Protein AF-A0AB33ZCS2-F1 (afdb_monomer_lite)

Secondary structure (DSSP, 8-state):
--PPPSSEEEE-SS-EEEESSSSTTSPEEEEEPTT-EEEESEEEEETTEEEEEEE-TTS-EEEEEEEE----PPPPEEEEEEEEEETTEEEEEEEEEE-TTS---EEEEEEEESTTSSTT-EEEEPEEPTTS-EEEEEEGGGGTT--SPEEEEEEEEETTEEEEEEEEEE-

Sequence (171 aa):
RHNLPASGSYTFTSRTGIKAEPRVASPELAYYDAGMSVNYDKIVSGDGYQWLSYLSYNGNRRYVAVSKLAQQESKPSGTINIENLSNLGFDVHITNVSGGDKAIQGVSVPVWTSKDGQDDLVWHQASRQSDGSYKVRINVSDHKAEAGEYIVHLYYVQDGKMVGIGGTSTT

Radius of gyration: 26.17 Å; chains: 1; bounding box: 55×28×73 Å

Structure (mmCIF, N/CA/C/O backbone):
data_AF-A0AB33ZCS2-F1
#
_entry.id   AF-A0AB33ZCS2-F1
#
loop_
_atom_site.group_PDB
_atom_site.id
_atom_site.type_symbol
_atom_site.label_atom_id
_atom_site.label_alt_id
_atom_site.label_comp_id
_atom_site.label_asym_id
_atom_site.label_entity_id
_atom_site.label_seq_id
_atom_site.pdbx_PDB_ins_code
_atom_site.Cartn_x
_atom_site.Cartn_y
_atom_site.Cartn_z
_atom_site.occupancy
_atom_site.B_iso_or_equiv
_atom_site.auth_seq_id
_atom_site.auth_comp_id
_atom_site.auth_asym_id
_atom_site.auth_atom_id
_atom_site.pdbx_PDB_model_num
ATOM 1 N N . ARG A 1 1 ? -18.208 9.844 8.538 1.00 45.31 1 ARG A N 1
ATOM 2 C CA . ARG A 1 1 ? -17.626 9.642 9.887 1.00 45.31 1 ARG A CA 1
ATOM 3 C C . ARG A 1 1 ? -18.311 10.629 10.819 1.00 45.31 1 ARG A C 1
ATOM 5 O O . ARG A 1 1 ? -18.179 11.819 10.581 1.00 45.31 1 ARG A O 1
ATOM 12 N N . HIS A 1 2 ? -19.112 10.159 11.772 1.00 49.81 2 HIS A N 1
ATOM 13 C CA . HIS A 1 2 ? -19.696 11.022 12.800 1.00 49.81 2 HIS A CA 1
ATOM 14 C C . HIS A 1 2 ? -18.750 10.977 14.000 1.00 49.81 2 HIS A C 1
ATOM 16 O O . HIS A 1 2 ? -18.608 9.927 14.622 1.00 49.81 2 HIS A O 1
ATOM 22 N N . ASN A 1 3 ? -18.036 12.071 14.263 1.00 67.81 3 ASN A N 1
ATOM 23 C CA . ASN A 1 3 ? -17.212 12.175 15.463 1.00 67.81 3 ASN A CA 1
ATOM 24 C C . ASN A 1 3 ? -18.148 12.379 16.656 1.00 67.81 3 ASN A C 1
ATOM 26 O O . ASN A 1 3 ? -18.938 13.321 16.656 1.00 67.81 3 ASN A O 1
ATOM 30 N N . LEU A 1 4 ? -18.079 11.493 17.649 1.00 79.69 4 LEU A N 1
ATOM 31 C CA . LEU A 1 4 ? -18.830 11.666 18.890 1.00 79.69 4 LEU A CA 1
ATOM 32 C C . LEU A 1 4 ? -18.301 12.891 19.655 1.00 79.69 4 LEU A C 1
ATOM 34 O O . LEU A 1 4 ? -17.081 13.088 19.695 1.00 79.69 4 LEU A O 1
ATOM 38 N N . PRO A 1 5 ? -19.177 13.707 20.270 1.00 87.69 5 PRO A N 1
ATOM 39 C CA . PRO A 1 5 ? -18.738 14.790 21.141 1.00 87.69 5 PRO A CA 1
ATOM 40 C C . PRO A 1 5 ? -17.988 14.226 22.356 1.00 87.69 5 PRO A C 1
ATOM 42 O O . PRO A 1 5 ? -18.179 13.068 22.728 1.00 87.69 5 PRO A O 1
ATOM 45 N N . ALA A 1 6 ? -17.132 15.039 22.984 1.00 89.38 6 ALA A N 1
ATOM 46 C CA . ALA A 1 6 ? -16.283 14.602 24.101 1.00 89.38 6 ALA A CA 1
ATOM 47 C C . ALA A 1 6 ? -17.077 14.123 25.336 1.00 89.38 6 ALA A C 1
ATOM 49 O O . ALA A 1 6 ? -16.573 13.306 26.105 1.00 89.38 6 ALA A O 1
ATOM 50 N N . SER A 1 7 ? -18.316 14.591 25.488 1.00 94.50 7 SER A N 1
ATOM 51 C CA . SER A 1 7 ? -19.297 14.169 26.489 1.00 94.50 7 SER A CA 1
ATOM 52 C C . SER A 1 7 ? -20.713 14.279 25.912 1.00 94.50 7 SER A C 1
ATOM 54 O O . SER A 1 7 ? -20.929 14.965 24.908 1.00 94.50 7 SER A O 1
ATOM 56 N N . GLY A 1 8 ? -21.681 13.599 26.524 1.00 94.94 8 GLY A N 1
ATOM 57 C CA . GLY A 1 8 ? -23.078 13.648 26.094 1.00 94.94 8 GLY A CA 1
ATOM 58 C C . GLY A 1 8 ? -23.868 12.409 26.492 1.00 94.94 8 GLY A C 1
ATOM 59 O O . GLY A 1 8 ? -23.453 11.645 27.360 1.00 94.94 8 GLY A O 1
ATOM 60 N N . SER A 1 9 ? -25.012 12.212 25.839 1.00 95.50 9 SER A N 1
ATOM 61 C CA . SER A 1 9 ? -25.788 10.976 25.933 1.00 95.50 9 SER A CA 1
ATOM 62 C C . SER A 1 9 ? -25.606 10.163 24.656 1.00 95.50 9 SER A C 1
ATOM 64 O O . SER A 1 9 ? -25.632 10.724 23.560 1.00 95.50 9 SER A O 1
ATOM 66 N N . TYR A 1 10 ? -25.408 8.856 24.787 1.00 95.69 10 TYR A N 1
ATOM 67 C CA . TYR A 1 10 ? -25.286 7.938 23.657 1.00 95.69 10 TYR A CA 1
ATOM 68 C C . TYR A 1 10 ? -26.326 6.834 23.770 1.00 95.69 10 TYR A C 1
ATOM 70 O O . TYR A 1 10 ? -26.405 6.191 24.815 1.00 95.69 10 TYR A O 1
ATOM 78 N N . THR A 1 11 ? -27.077 6.597 22.694 1.00 96.38 11 THR A N 1
ATOM 79 C CA . THR A 1 11 ? -28.063 5.515 22.593 1.00 96.38 11 THR A CA 1
ATOM 80 C C . THR A 1 11 ? -27.490 4.365 21.777 1.00 96.38 11 THR A C 1
ATOM 82 O O . THR A 1 11 ? -27.099 4.546 20.623 1.00 96.38 11 THR A O 1
ATOM 85 N N . PHE A 1 12 ? -27.448 3.177 22.369 1.00 95.81 12 PHE A N 1
ATOM 86 C CA . PHE A 1 12 ? -26.906 1.978 21.742 1.00 95.81 12 PHE A CA 1
ATOM 87 C C . PHE A 1 12 ? -27.877 1.417 20.703 1.00 95.81 12 PHE A C 1
ATOM 89 O O . PHE A 1 12 ? -29.079 1.334 20.936 1.00 95.81 12 PHE A O 1
ATOM 96 N N . THR A 1 13 ? -27.360 0.993 19.553 1.00 94.31 13 THR A N 1
ATOM 97 C CA . THR A 1 13 ? -28.156 0.386 18.469 1.00 94.31 13 THR A CA 1
ATOM 98 C C . THR A 1 13 ? -28.083 -1.141 18.456 1.00 94.31 13 THR A C 1
ATOM 100 O O . THR A 1 13 ? -28.803 -1.791 17.706 1.00 94.31 13 THR A O 1
ATOM 103 N N . SER A 1 14 ? -27.216 -1.726 19.283 1.00 94.00 14 SER A N 1
ATOM 104 C CA . SER A 1 14 ? -27.024 -3.168 19.433 1.00 94.00 14 SER A CA 1
ATOM 105 C C . SER A 1 14 ? -26.489 -3.485 20.829 1.00 94.00 14 SER A C 1
ATOM 107 O O . SER A 1 14 ? -26.026 -2.588 21.543 1.00 94.00 14 SER A O 1
ATOM 109 N N . ARG A 1 15 ? -26.557 -4.761 21.227 1.00 96.44 15 ARG A N 1
ATOM 110 C CA . ARG A 1 15 ? -26.046 -5.195 22.526 1.00 96.44 15 ARG A CA 1
ATOM 111 C C . ARG A 1 15 ? -24.542 -4.943 22.624 1.00 96.44 15 ARG A C 1
ATOM 113 O O . ARG A 1 15 ? -23.782 -5.440 21.799 1.00 96.44 15 ARG A O 1
ATOM 120 N N . THR A 1 16 ? -24.123 -4.200 23.644 1.00 96.75 16 THR A N 1
ATOM 121 C CA . THR A 1 16 ? -22.735 -3.755 23.816 1.00 96.75 16 THR A CA 1
ATOM 122 C C . THR A 1 16 ? -22.269 -3.960 25.258 1.00 96.75 16 THR A C 1
ATOM 124 O O . THR A 1 16 ? -22.957 -3.570 26.202 1.00 96.75 16 THR A O 1
ATOM 127 N N . GLY A 1 17 ? -21.104 -4.586 25.440 1.00 97.19 17 GLY A N 1
ATOM 128 C CA . GLY A 1 17 ? -20.539 -4.903 26.753 1.00 97.19 17 GLY A CA 1
ATOM 129 C C . GLY A 1 17 ? -19.949 -3.695 27.488 1.00 97.19 17 GLY A C 1
ATOM 130 O O . GLY A 1 17 ? -19.264 -2.854 26.904 1.00 97.19 17 GLY A O 1
ATOM 131 N N . ILE A 1 18 ? -20.182 -3.644 28.799 1.00 97.81 18 ILE A N 1
ATOM 132 C CA . ILE A 1 18 ? -19.608 -2.677 29.737 1.00 97.81 18 ILE A CA 1
ATOM 133 C C . ILE A 1 18 ? -18.362 -3.299 30.369 1.00 97.81 18 ILE A C 1
ATOM 135 O O . ILE A 1 18 ? -18.446 -4.369 30.971 1.00 97.81 18 ILE A O 1
ATOM 139 N N . LYS A 1 19 ? -17.215 -2.624 30.278 1.00 98.06 19 LYS A N 1
ATOM 140 C CA . LYS A 1 19 ? -15.910 -3.137 30.725 1.00 98.06 19 LYS A CA 1
ATOM 141 C C . LYS A 1 19 ? -15.268 -2.258 31.802 1.00 98.06 19 LYS A C 1
ATOM 143 O O . LYS A 1 19 ? -15.607 -1.079 31.961 1.00 98.06 19 LYS A O 1
ATOM 148 N N . ALA A 1 20 ? -14.347 -2.856 32.561 1.00 97.12 20 ALA A N 1
ATOM 149 C CA . ALA A 1 20 ? -13.573 -2.174 33.604 1.00 97.12 20 ALA A CA 1
ATOM 150 C C . ALA A 1 20 ? -12.439 -1.313 33.029 1.00 97.12 20 ALA A C 1
ATOM 152 O O . ALA A 1 20 ? -12.105 -0.282 33.603 1.00 97.12 20 ALA A O 1
ATOM 153 N N . GLU A 1 21 ? -11.885 -1.720 31.887 1.00 96.75 21 GLU A N 1
ATOM 154 C CA . GLU A 1 21 ? -10.808 -1.032 31.174 1.00 96.75 21 GLU A CA 1
ATOM 155 C C . GLU A 1 21 ? -11.203 -0.838 29.699 1.00 96.75 21 GLU A C 1
ATOM 157 O O . GLU A 1 21 ? -11.956 -1.658 29.165 1.00 96.75 21 GLU A O 1
ATOM 162 N N . PRO A 1 22 ? -10.690 0.198 29.006 1.00 95.19 22 PRO A N 1
ATOM 163 C CA . PRO A 1 22 ? -10.919 0.419 27.576 1.00 95.19 22 PRO A CA 1
ATOM 164 C C . PRO A 1 22 ? -10.063 -0.533 26.725 1.00 95.19 22 PRO A C 1
ATOM 166 O O . PRO A 1 22 ? -9.216 -0.112 25.936 1.00 95.19 22 PRO A O 1
ATOM 169 N N . ARG A 1 23 ? -10.250 -1.835 26.945 1.00 95.06 23 ARG A N 1
ATOM 170 C CA . ARG A 1 23 ? -9.514 -2.925 26.307 1.00 95.06 23 ARG A CA 1
ATOM 171 C C . ARG A 1 23 ? -10.473 -4.015 25.870 1.00 95.06 23 ARG A C 1
ATOM 173 O O . ARG A 1 23 ? -11.372 -4.393 26.622 1.00 95.06 23 ARG A O 1
ATOM 180 N N . VAL A 1 24 ? -10.255 -4.568 24.682 1.00 90.06 24 VAL A N 1
ATOM 181 C CA . VAL A 1 24 ? -11.095 -5.638 24.119 1.00 90.06 24 VAL A CA 1
ATOM 182 C C . VAL A 1 24 ? -11.076 -6.862 25.036 1.00 90.06 24 VAL A C 1
ATOM 184 O O . VAL A 1 24 ? -12.134 -7.426 25.323 1.00 90.06 24 VAL A O 1
ATOM 187 N N . ALA A 1 25 ? -9.897 -7.197 25.568 1.00 93.44 25 ALA A N 1
ATOM 188 C CA . ALA A 1 25 ? -9.684 -8.330 26.467 1.00 93.44 25 ALA A CA 1
ATOM 189 C C . ALA A 1 25 ? -10.244 -8.133 27.892 1.00 93.44 25 ALA A C 1
ATOM 191 O O . ALA A 1 25 ? -10.286 -9.093 28.658 1.00 93.44 25 ALA A O 1
ATOM 192 N N . SER A 1 26 ? -10.671 -6.921 28.274 1.00 95.94 26 SER A N 1
ATOM 193 C CA . SER A 1 26 ? -11.251 -6.689 29.604 1.00 95.94 26 SER A CA 1
ATOM 194 C C . SER A 1 26 ? -12.593 -7.437 29.737 1.00 95.94 26 SER A C 1
ATOM 196 O O . SER A 1 26 ? -13.413 -7.367 28.811 1.00 95.94 26 SER A O 1
ATOM 198 N N . PRO A 1 27 ? -12.851 -8.156 30.848 1.00 96.12 27 PRO A N 1
ATOM 199 C CA . PRO A 1 27 ? -14.112 -8.864 31.049 1.00 96.12 27 PRO A CA 1
ATOM 200 C C . PRO A 1 27 ? -15.328 -7.939 30.978 1.00 96.12 27 PRO A C 1
ATOM 202 O O . PRO A 1 27 ? -15.282 -6.776 31.388 1.00 96.12 27 PRO A O 1
ATOM 205 N N . GLU A 1 28 ? -16.435 -8.476 30.475 1.00 96.69 28 GLU A N 1
ATOM 206 C CA . GLU A 1 28 ? -17.711 -7.769 30.430 1.00 96.69 28 GLU A CA 1
ATOM 207 C C . GLU A 1 28 ? -18.400 -7.883 31.789 1.00 96.69 28 GLU A C 1
ATOM 209 O O . GLU A 1 28 ? -18.704 -8.972 32.269 1.00 96.69 28 GLU A O 1
ATOM 214 N N . LEU A 1 29 ? -18.614 -6.737 32.431 1.00 96.50 29 LEU A N 1
ATOM 215 C CA . LEU A 1 29 ? -19.245 -6.632 33.745 1.00 96.50 29 LEU A CA 1
ATOM 216 C C . LEU A 1 29 ? -20.774 -6.613 33.645 1.00 96.50 29 LEU A C 1
ATOM 218 O O . LEU A 1 29 ? -21.462 -7.008 34.581 1.00 96.50 29 LEU A O 1
ATOM 222 N N . ALA A 1 30 ? -21.291 -6.080 32.538 1.00 96.19 30 ALA A N 1
ATOM 223 C CA . ALA A 1 30 ? -22.707 -5.911 32.231 1.00 96.19 30 ALA A CA 1
ATOM 224 C C . ALA A 1 30 ? -22.860 -5.551 30.742 1.00 96.19 30 ALA A C 1
ATOM 226 O O . ALA A 1 30 ? -21.870 -5.511 30.009 1.00 96.19 30 ALA A O 1
ATOM 227 N N . TYR A 1 31 ? -24.083 -5.263 30.294 1.00 97.06 31 TYR A N 1
ATOM 228 C CA . TYR A 1 31 ? -24.377 -4.917 28.903 1.00 97.06 31 TYR A CA 1
ATOM 229 C C . TYR A 1 31 ? -25.412 -3.798 28.826 1.00 97.06 31 TYR A C 1
ATOM 231 O O . TYR A 1 31 ? -26.291 -3.707 29.682 1.00 97.06 31 TYR A O 1
ATOM 239 N N . TYR A 1 32 ? -25.324 -2.998 27.768 1.00 97.62 32 TYR A N 1
ATOM 240 C CA . TYR A 1 32 ? -26.446 -2.222 27.252 1.00 97.62 32 TYR A CA 1
ATOM 241 C C . TYR A 1 32 ? -27.079 -2.985 26.095 1.00 97.62 32 TYR A C 1
ATOM 243 O O . TYR A 1 32 ? -26.353 -3.452 25.220 1.00 97.62 32 TYR A O 1
ATOM 251 N N . ASP A 1 33 ? -28.405 -3.096 26.069 1.00 97.31 33 ASP A N 1
ATOM 252 C CA . ASP A 1 33 ? -29.145 -3.591 24.905 1.00 97.31 33 ASP A CA 1
ATOM 253 C C . ASP A 1 33 ? -29.504 -2.439 23.950 1.00 97.31 33 ASP A C 1
ATOM 255 O O . ASP A 1 33 ? -29.382 -1.255 24.284 1.00 97.31 33 ASP A O 1
ATOM 259 N N . ALA A 1 34 ? -29.947 -2.780 22.737 1.00 96.38 34 ALA A N 1
ATOM 260 C CA . ALA A 1 34 ? -30.384 -1.792 21.755 1.00 96.38 34 ALA A CA 1
ATOM 261 C C . ALA A 1 34 ? -31.522 -0.914 22.315 1.00 96.38 34 ALA A C 1
ATOM 263 O O . ALA A 1 34 ? -32.477 -1.414 22.904 1.00 96.38 34 ALA A O 1
ATOM 264 N N . GLY A 1 35 ? -31.417 0.399 22.120 1.00 96.62 35 GLY A N 1
ATOM 265 C CA . GLY A 1 35 ? -32.349 1.405 22.630 1.00 96.62 35 GLY A CA 1
ATOM 266 C C . GLY A 1 35 ? -32.000 1.958 24.014 1.00 96.62 35 GLY A C 1
ATOM 267 O O . GLY A 1 35 ? -32.548 2.990 24.393 1.00 96.62 35 GLY A O 1
ATOM 268 N N . MET A 1 36 ? -31.079 1.337 24.760 1.00 97.44 36 MET A N 1
ATOM 269 C CA . MET A 1 36 ? -30.599 1.897 26.029 1.00 97.44 36 MET A CA 1
ATOM 270 C C . MET A 1 36 ? -29.641 3.068 25.796 1.00 97.44 36 MET A C 1
ATOM 272 O O . MET A 1 36 ? -28.976 3.130 24.761 1.00 97.44 36 MET A O 1
ATOM 276 N N . SER A 1 37 ? -29.519 3.957 26.786 1.00 96.62 37 SER A N 1
ATOM 277 C CA . SER A 1 37 ? -28.613 5.108 26.715 1.00 96.62 37 SER A CA 1
ATOM 278 C C . SER A 1 37 ? -27.713 5.240 27.938 1.00 96.62 37 SER A C 1
ATOM 280 O O . SER A 1 37 ? -28.070 4.836 29.046 1.00 96.62 37 SER A O 1
ATOM 282 N N . VAL A 1 38 ? -26.547 5.857 27.739 1.00 97.00 38 VAL A N 1
ATOM 283 C CA . VAL A 1 38 ? -25.620 6.235 28.811 1.00 97.00 38 VAL A CA 1
ATOM 284 C C . VAL A 1 38 ? -25.189 7.687 28.667 1.00 97.00 38 VAL A C 1
ATOM 286 O O . VAL A 1 38 ? -24.913 8.153 27.562 1.00 97.00 38 VAL A O 1
ATOM 289 N N . ASN A 1 39 ? -25.093 8.388 29.796 1.00 97.06 39 ASN A N 1
ATOM 290 C CA . ASN A 1 39 ? -24.443 9.691 29.856 1.00 97.06 39 ASN A CA 1
ATOM 291 C C . ASN A 1 39 ? -22.954 9.485 30.126 1.00 97.06 39 ASN A C 1
ATOM 293 O O . ASN A 1 39 ? -22.582 8.880 31.132 1.00 97.06 39 ASN A O 1
ATOM 297 N N . TYR A 1 40 ? -22.114 9.974 29.225 1.00 97.25 40 TYR A N 1
ATOM 298 C CA . TYR A 1 40 ? -20.669 9.814 29.275 1.00 97.25 40 TYR A CA 1
ATOM 299 C C . TYR A 1 40 ? -19.971 11.167 29.382 1.00 97.25 40 TYR A C 1
ATOM 301 O O . TYR A 1 40 ? -20.472 12.187 28.903 1.00 97.25 40 TYR A O 1
ATOM 309 N N . ASP A 1 41 ? -18.805 11.168 30.025 1.00 96.62 41 ASP A N 1
ATOM 310 C CA . ASP A 1 41 ? -18.013 12.373 30.283 1.00 96.62 41 ASP A CA 1
ATOM 311 C C . ASP A 1 41 ? -16.674 12.386 29.535 1.00 96.62 41 ASP A C 1
ATOM 313 O O . ASP A 1 41 ? -16.008 13.423 29.508 1.00 96.62 41 ASP A O 1
ATOM 317 N N . LYS A 1 42 ? -16.274 11.258 28.926 1.00 95.38 42 LYS A N 1
ATOM 318 C CA . LYS A 1 42 ? -15.038 11.142 28.141 1.00 95.38 42 LYS A CA 1
ATOM 319 C C . LYS A 1 42 ? -15.184 10.186 26.963 1.00 95.38 42 LYS A C 1
ATOM 321 O O . LYS A 1 42 ? -15.898 9.185 27.037 1.00 95.38 42 LYS A O 1
ATOM 326 N N . ILE A 1 43 ? -14.382 10.443 25.934 1.00 94.25 43 ILE A N 1
ATOM 327 C CA . ILE A 1 43 ? -14.044 9.492 24.874 1.00 94.25 43 ILE A CA 1
ATOM 328 C C . ILE A 1 43 ? -12.572 9.113 25.030 1.00 94.25 43 ILE A C 1
ATOM 330 O O . ILE A 1 43 ? -11.713 9.992 25.089 1.00 94.25 43 ILE A O 1
ATOM 334 N N . VAL A 1 44 ? -12.267 7.817 25.083 1.00 93.69 44 VAL A N 1
ATOM 335 C CA . VAL A 1 44 ? -10.884 7.312 25.096 1.00 93.69 44 VAL A CA 1
ATOM 336 C C . VAL A 1 44 ? -10.651 6.347 23.939 1.00 93.69 44 VAL A C 1
ATOM 338 O O . VAL A 1 44 ? -11.591 5.741 23.434 1.00 93.69 44 VAL A O 1
ATOM 341 N N . SER A 1 45 ? -9.400 6.210 23.506 1.00 90.81 45 SER A N 1
ATOM 342 C CA . SER A 1 45 ? -9.002 5.257 22.464 1.00 90.81 45 SER A CA 1
ATOM 343 C C . SER A 1 45 ? -8.216 4.105 23.087 1.00 90.81 45 SER A C 1
ATOM 345 O O . SER A 1 45 ? -7.358 4.348 23.931 1.00 90.81 45 SER A O 1
ATOM 347 N N . GLY A 1 46 ? -8.500 2.868 22.684 1.00 87.44 46 GLY A N 1
ATOM 348 C CA . GLY A 1 46 ? -7.820 1.671 23.192 1.00 87.44 46 GLY A CA 1
ATOM 349 C C . GLY A 1 46 ? -8.144 0.445 22.346 1.00 87.44 46 GLY A C 1
ATOM 350 O O . GLY A 1 46 ? -9.271 0.321 21.870 1.00 87.44 46 GLY A O 1
ATOM 351 N N . ASP A 1 47 ? -7.158 -0.422 22.102 1.00 87.50 47 ASP A N 1
ATOM 352 C CA . ASP A 1 47 ? -7.287 -1.659 21.308 1.00 87.50 47 ASP A CA 1
ATOM 353 C C . ASP A 1 47 ? -7.981 -1.482 19.940 1.00 87.50 47 ASP A C 1
ATOM 355 O O . ASP A 1 47 ? -8.707 -2.355 19.468 1.00 87.50 47 ASP A O 1
ATOM 359 N N . GLY A 1 48 ? -7.786 -0.327 19.294 1.00 85.56 48 GLY A N 1
ATOM 360 C CA . GLY A 1 48 ? -8.408 -0.021 18.002 1.00 85.56 48 GLY A CA 1
ATOM 361 C C . GLY A 1 48 ? -9.889 0.367 18.080 1.00 85.56 48 GLY A C 1
ATOM 362 O O . GLY A 1 48 ? -10.573 0.327 17.062 1.00 85.56 48 GLY A O 1
ATOM 363 N N . TYR A 1 49 ? -10.396 0.770 19.247 1.00 90.69 49 TYR A N 1
ATOM 364 C CA . TYR A 1 49 ? -11.760 1.274 19.433 1.00 90.69 49 TYR A CA 1
ATOM 365 C C . TYR A 1 49 ? -11.774 2.642 20.119 1.00 90.69 49 TYR A C 1
ATOM 367 O O . TYR A 1 49 ? -10.890 2.965 20.915 1.00 90.69 49 TYR A O 1
ATOM 375 N N . GLN A 1 50 ? -12.809 3.431 19.831 1.00 92.81 50 GLN A N 1
ATOM 376 C CA . GLN A 1 50 ? -13.259 4.516 20.694 1.00 92.81 50 GLN A CA 1
ATOM 377 C C . GLN A 1 50 ? -14.202 3.950 21.748 1.00 92.81 50 GLN A C 1
ATOM 379 O O . GLN A 1 50 ? -15.146 3.218 21.436 1.00 92.81 50 GLN A O 1
ATOM 384 N N . TRP A 1 51 ? -13.959 4.351 22.985 1.00 95.88 51 TRP A N 1
ATOM 385 C CA . TRP A 1 51 ? -14.709 3.947 24.156 1.00 95.88 51 TRP A CA 1
ATOM 386 C C . TRP A 1 51 ? -15.364 5.171 24.779 1.00 95.88 51 TRP A C 1
ATOM 388 O O . TRP A 1 51 ? -14.681 6.157 25.068 1.00 95.88 51 TRP A O 1
ATOM 398 N N . LEU A 1 52 ? -16.667 5.091 25.038 1.00 97.12 52 LEU A N 1
ATOM 399 C CA . LEU A 1 52 ? -17.303 5.993 25.990 1.00 97.12 52 LEU A CA 1
ATOM 400 C C . LEU A 1 52 ? -16.786 5.663 27.381 1.00 97.12 52 LEU A C 1
ATOM 402 O O . LEU A 1 52 ? -16.649 4.485 27.717 1.00 97.12 52 LEU A O 1
ATOM 406 N N . SER A 1 53 ? -16.560 6.680 28.203 1.00 97.69 53 SER A N 1
ATOM 407 C CA . SER A 1 53 ? -16.278 6.498 29.618 1.00 97.69 53 SER A CA 1
ATOM 408 C C . SER A 1 53 ? -17.214 7.329 30.481 1.00 97.69 53 SER A C 1
ATOM 410 O O . SER A 1 53 ? -17.540 8.469 30.152 1.00 97.69 53 SER A O 1
ATOM 412 N N . TYR A 1 54 ? -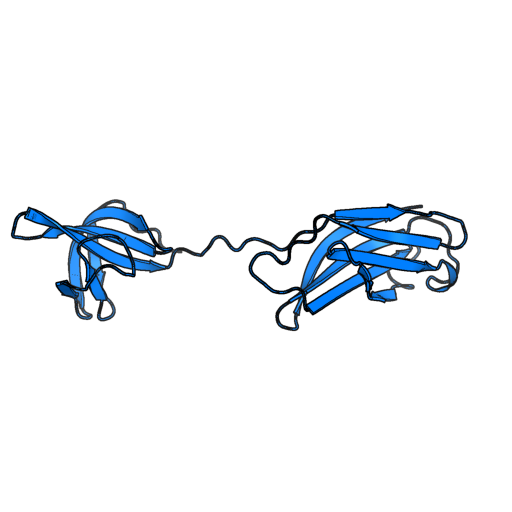17.677 6.722 31.570 1.00 97.56 54 TYR A N 1
ATOM 413 C CA . TYR A 1 54 ? -18.646 7.309 32.489 1.00 97.56 54 TYR A CA 1
ATOM 414 C C . TYR A 1 54 ? -18.434 6.779 33.906 1.00 97.56 54 TYR A C 1
ATOM 416 O O . TYR A 1 54 ? -17.809 5.732 34.113 1.00 97.56 54 TYR A O 1
ATOM 424 N N . LEU A 1 55 ? -18.950 7.510 34.890 1.00 97.31 55 LEU A N 1
ATOM 425 C CA . LEU A 1 55 ? -19.079 7.019 36.258 1.00 97.31 55 LEU A CA 1
ATOM 426 C C . LEU A 1 55 ? -20.378 6.224 36.372 1.00 97.31 55 LEU A C 1
ATOM 428 O O . LEU A 1 55 ? -21.459 6.737 36.096 1.00 97.31 55 LEU A O 1
ATOM 432 N N . SER A 1 56 ? -20.270 4.961 36.769 1.00 92.19 56 SER A N 1
ATOM 433 C CA . SER A 1 56 ? -21.438 4.156 37.129 1.00 92.19 56 SER A CA 1
ATOM 434 C C . SER A 1 56 ? -22.044 4.620 38.457 1.00 92.19 56 SER A C 1
ATOM 436 O O . SER A 1 56 ? -21.437 5.399 39.190 1.00 92.19 56 SER A O 1
ATOM 438 N N . TYR A 1 57 ? -23.237 4.118 38.789 1.00 89.94 57 TYR A N 1
ATOM 439 C CA . TYR A 1 57 ? -23.972 4.495 40.005 1.00 89.94 57 TYR A CA 1
ATOM 440 C C . TYR A 1 57 ? -23.148 4.351 41.297 1.00 89.94 57 TYR A C 1
ATOM 442 O O . TYR A 1 57 ? -23.276 5.158 42.210 1.00 89.94 57 TYR A O 1
ATOM 450 N N . ASN A 1 58 ? -22.255 3.360 41.360 1.00 92.25 58 ASN A N 1
ATOM 451 C CA . ASN A 1 58 ? -21.383 3.124 42.514 1.00 92.25 58 ASN A CA 1
ATOM 452 C C . ASN A 1 58 ? -20.046 3.889 42.450 1.00 92.25 58 ASN A C 1
ATOM 454 O O . ASN A 1 58 ? -19.100 3.526 43.143 1.00 92.25 58 ASN A O 1
ATOM 458 N N . GLY A 1 59 ? -19.937 4.906 41.592 1.00 93.69 59 GLY A N 1
ATOM 459 C CA . GLY A 1 59 ? -18.748 5.750 41.464 1.00 93.69 59 GLY A CA 1
ATOM 460 C C . GLY A 1 59 ? -17.586 5.117 40.694 1.00 93.69 59 GLY A C 1
ATOM 461 O O . GLY A 1 59 ? -16.565 5.770 40.492 1.00 93.69 59 GLY A O 1
ATOM 462 N N . ASN A 1 60 ? -17.714 3.877 40.213 1.00 96.56 60 ASN A N 1
ATOM 463 C CA . ASN A 1 60 ? -16.652 3.250 39.433 1.00 96.56 60 ASN A CA 1
ATOM 464 C C . ASN A 1 60 ? -16.676 3.712 37.975 1.00 96.56 60 ASN A C 1
ATOM 466 O O . ASN A 1 60 ? -17.740 3.756 37.347 1.00 96.56 60 ASN A O 1
ATOM 470 N N . ARG A 1 61 ? -15.493 3.971 37.410 1.00 97.69 61 ARG A N 1
ATOM 471 C CA . ARG A 1 61 ? -15.323 4.255 35.981 1.00 97.69 61 ARG A CA 1
ATOM 472 C C . ARG A 1 61 ? -15.638 3.003 35.155 1.00 97.69 61 ARG A C 1
ATOM 474 O O . ARG A 1 61 ? -15.219 1.894 35.504 1.00 97.69 61 ARG A O 1
ATOM 481 N N . ARG A 1 62 ? -16.395 3.181 34.076 1.00 98.19 62 ARG A N 1
ATOM 482 C CA . ARG A 1 62 ? -16.771 2.126 33.128 1.00 98.19 62 ARG A CA 1
ATOM 483 C C . ARG A 1 62 ? -16.501 2.565 31.702 1.00 98.19 62 ARG A C 1
ATOM 485 O O . ARG A 1 62 ? -16.436 3.765 31.429 1.00 98.19 62 ARG A O 1
ATOM 492 N N . TYR A 1 63 ? -16.328 1.582 30.825 1.00 98.06 63 TYR A N 1
ATOM 493 C CA . TYR A 1 63 ? -15.965 1.788 29.429 1.00 98.06 63 TYR A CA 1
ATOM 494 C C . TYR A 1 63 ? -16.856 0.957 28.512 1.00 98.06 63 TYR A C 1
ATOM 496 O O . TYR A 1 63 ? -17.120 -0.208 28.806 1.00 98.06 63 TYR A O 1
ATOM 504 N N . VAL A 1 64 ? -17.305 1.544 27.403 1.00 97.31 64 VAL A N 1
ATOM 505 C CA . VAL A 1 64 ? -18.115 0.850 26.390 1.00 97.31 64 VAL A CA 1
ATOM 506 C C . VAL A 1 64 ? -17.592 1.202 25.004 1.00 97.31 64 VAL A C 1
ATOM 508 O O . VAL A 1 64 ? -17.512 2.382 24.664 1.00 97.31 64 VAL A O 1
ATOM 511 N N . ALA A 1 65 ? -17.215 0.197 24.214 1.00 95.56 65 ALA A N 1
ATOM 512 C CA . ALA A 1 65 ? -16.736 0.399 22.849 1.00 95.56 65 ALA A CA 1
ATOM 513 C C . ALA A 1 65 ? -17.905 0.797 21.938 1.00 95.56 65 ALA A C 1
ATOM 515 O O . ALA A 1 65 ? -18.908 0.094 21.884 1.00 95.56 65 ALA A O 1
ATOM 516 N N . VAL A 1 66 ? -17.778 1.912 21.218 1.00 92.62 66 VAL A N 1
ATOM 517 C CA . VAL A 1 66 ? -18.870 2.469 20.387 1.00 92.62 66 VAL A CA 1
ATOM 518 C C . VAL A 1 66 ? -18.494 2.683 18.929 1.00 92.62 66 VAL A C 1
ATOM 520 O O . VAL A 1 66 ? -19.360 2.892 18.084 1.00 92.62 66 VAL A O 1
ATOM 523 N N . SER A 1 67 ? -17.204 2.629 18.611 1.00 87.88 67 SER A N 1
ATOM 524 C CA . SER A 1 67 ? -16.721 2.729 17.240 1.00 87.88 67 SER A CA 1
ATOM 525 C C . SER A 1 67 ? -15.380 2.029 17.131 1.00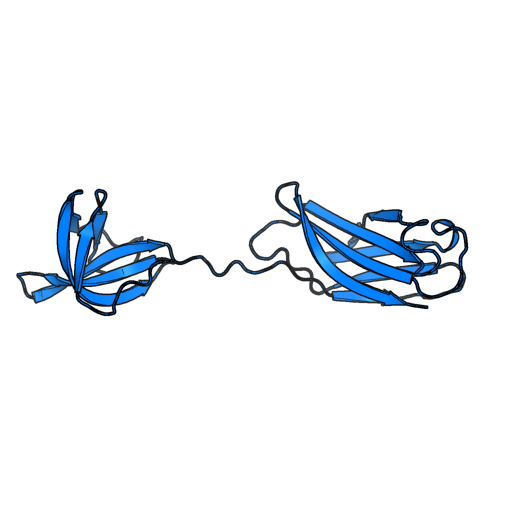 87.88 67 SER A C 1
ATOM 527 O O . SER A 1 67 ? -14.487 2.289 17.937 1.00 87.88 67 SER A O 1
ATOM 529 N N . LYS A 1 68 ? -15.212 1.153 16.138 1.00 83.75 68 LYS A N 1
ATOM 530 C CA . LYS A 1 68 ? -13.880 0.669 15.777 1.00 83.75 68 LYS A CA 1
ATOM 531 C C . LYS A 1 68 ? -13.149 1.836 15.126 1.00 83.75 68 LYS A C 1
ATOM 533 O O . LYS A 1 68 ? -13.606 2.374 14.116 1.00 83.75 68 LYS A O 1
ATOM 538 N N . LEU A 1 69 ? -12.038 2.255 15.721 1.00 79.31 69 LEU A N 1
ATOM 539 C CA . LEU A 1 69 ? -11.139 3.183 15.057 1.00 79.31 69 LEU A CA 1
ATOM 540 C C . LEU A 1 69 ? -10.705 2.517 13.760 1.00 79.31 69 LEU A C 1
ATOM 542 O O . LEU A 1 69 ? -10.363 1.334 13.747 1.00 79.31 69 LEU A O 1
ATOM 546 N N . ALA A 1 70 ? -10.736 3.272 12.664 1.00 68.75 70 ALA A N 1
ATOM 547 C CA . ALA A 1 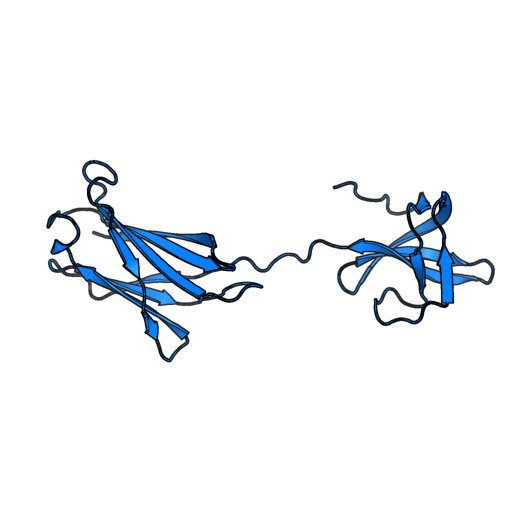70 ? -10.032 2.831 11.478 1.00 68.75 70 ALA A CA 1
ATOM 548 C C . ALA A 1 70 ? -8.582 2.613 11.916 1.00 68.75 70 ALA A C 1
ATOM 550 O O . ALA A 1 70 ? -7.920 3.567 12.331 1.00 68.75 70 ALA A O 1
ATOM 551 N N . GLN A 1 71 ? -8.133 1.357 11.894 1.00 58.72 71 GLN A N 1
ATOM 552 C CA . GLN A 1 71 ? -6.715 1.048 11.946 1.00 58.72 71 GLN A CA 1
ATOM 553 C C . GLN A 1 71 ? -6.118 1.924 10.848 1.00 58.72 71 GLN A C 1
ATOM 555 O O . GLN A 1 71 ? -6.633 1.925 9.727 1.00 58.72 71 GLN A O 1
ATOM 560 N N . GLN A 1 72 ? -5.190 2.812 11.197 1.00 56.50 72 GLN A N 1
ATOM 561 C CA . GLN A 1 72 ? -4.544 3.630 10.186 1.00 56.50 72 GLN A CA 1
ATOM 562 C C . GLN A 1 72 ? -3.730 2.647 9.357 1.00 56.50 72 GLN A C 1
ATOM 564 O O . GLN A 1 72 ? -2.629 2.296 9.770 1.00 56.50 72 GLN A O 1
ATOM 569 N N . GLU A 1 73 ? -4.347 2.123 8.290 1.00 62.88 73 GLU A N 1
ATOM 570 C CA . GLU A 1 73 ? -3.763 1.058 7.489 1.00 62.88 73 GLU A CA 1
ATOM 571 C C . GLU A 1 73 ? -2.367 1.513 7.100 1.00 62.88 73 GLU A C 1
ATOM 573 O O . GLU A 1 73 ? -2.194 2.625 6.570 1.00 62.88 73 GLU A O 1
ATOM 578 N N . SER A 1 74 ? -1.365 0.698 7.420 1.00 80.38 74 SER A N 1
ATOM 579 C CA . SER A 1 74 ? -0.036 0.993 6.923 1.00 80.38 74 SER A CA 1
ATOM 580 C C . SER A 1 74 ? -0.114 0.853 5.404 1.00 80.38 74 SER A C 1
ATOM 582 O O . SER A 1 74 ? -0.508 -0.182 4.865 1.00 80.38 74 SER A O 1
ATOM 584 N N . LYS A 1 75 ? 0.109 1.964 4.695 1.00 88.56 75 LYS A N 1
ATOM 585 C CA . LYS A 1 75 ? 0.021 1.980 3.234 1.00 88.56 75 LYS A CA 1
ATOM 586 C C . LYS A 1 75 ? 1.218 1.215 2.672 1.00 88.56 75 LYS A C 1
ATOM 588 O O . LYS A 1 75 ? 2.316 1.365 3.213 1.00 88.56 75 LYS A O 1
ATOM 593 N N . PRO A 1 76 ? 1.039 0.440 1.593 1.00 95.31 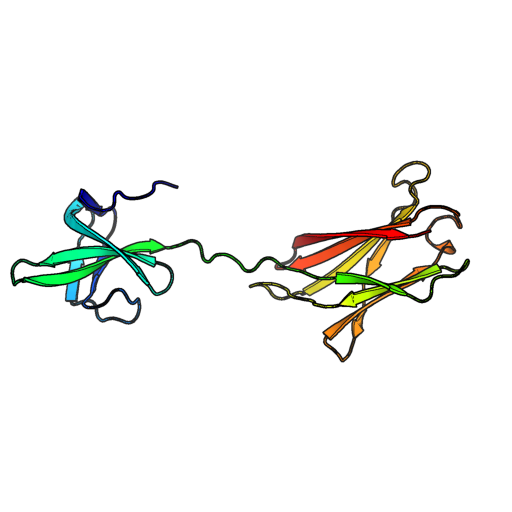76 PRO A N 1
ATOM 594 C CA . PRO A 1 76 ? 2.167 -0.199 0.943 1.00 95.31 76 PRO A CA 1
ATOM 595 C C . PRO A 1 76 ? 3.133 0.859 0.397 1.00 95.31 76 PRO A C 1
ATOM 597 O O . PRO A 1 76 ? 2.717 1.933 -0.045 1.00 95.31 76 PRO A O 1
ATOM 600 N N . SER A 1 77 ? 4.428 0.557 0.440 1.00 96.81 77 SER A N 1
ATOM 601 C CA . SER A 1 77 ? 5.491 1.452 -0.012 1.00 96.81 77 SER A CA 1
ATOM 602 C C . SER A 1 77 ? 6.648 0.688 -0.654 1.00 96.81 77 SER A C 1
ATOM 604 O O . SER A 1 77 ? 6.847 -0.510 -0.432 1.00 96.81 77 SER A O 1
ATOM 606 N N . GLY A 1 78 ? 7.436 1.400 -1.449 1.00 97.81 78 GLY A N 1
ATOM 607 C CA . GLY A 1 78 ? 8.642 0.900 -2.095 1.00 97.81 78 GLY A CA 1
ATOM 608 C C . GLY A 1 78 ? 9.399 2.052 -2.738 1.00 97.81 78 GLY A C 1
ATOM 609 O O . GLY A 1 78 ? 8.803 3.068 -3.097 1.00 97.81 78 GLY A O 1
ATOM 610 N N . THR A 1 79 ? 10.709 1.902 -2.864 1.00 98.56 79 THR A N 1
ATOM 611 C CA . THR A 1 79 ? 11.589 2.871 -3.519 1.00 98.56 79 THR A CA 1
ATOM 612 C C . THR A 1 79 ? 12.062 2.285 -4.838 1.00 98.56 79 THR A C 1
ATOM 614 O O . THR A 1 79 ? 12.640 1.202 -4.847 1.00 98.56 79 THR A O 1
ATOM 617 N N . ILE A 1 80 ? 11.820 2.994 -5.940 1.00 98.75 80 ILE A N 1
ATOM 618 C CA . ILE A 1 80 ? 12.289 2.60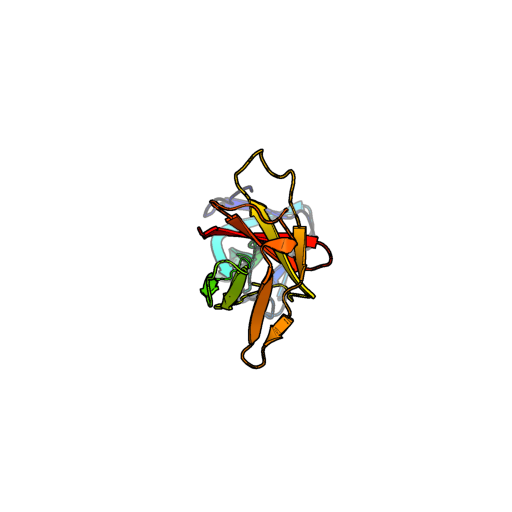4 -7.273 1.00 98.75 80 ILE A CA 1
ATOM 619 C C . ILE A 1 80 ? 13.692 3.180 -7.472 1.00 98.75 80 ILE A C 1
ATOM 621 O O . ILE A 1 80 ? 13.865 4.394 -7.392 1.00 98.75 80 ILE A O 1
ATOM 625 N N . ASN A 1 81 ? 14.674 2.325 -7.755 1.00 98.69 81 ASN A N 1
ATOM 626 C CA . ASN A 1 81 ? 16.028 2.733 -8.129 1.00 98.69 81 ASN A CA 1
ATOM 627 C C . ASN A 1 81 ? 16.319 2.245 -9.549 1.00 98.69 81 ASN A C 1
ATOM 629 O O . ASN A 1 81 ? 16.033 1.091 -9.876 1.00 98.69 81 ASN A O 1
ATOM 633 N N . ILE A 1 82 ? 16.883 3.123 -10.377 1.00 98.56 82 ILE A N 1
ATOM 634 C CA . ILE A 1 82 ? 17.343 2.778 -11.724 1.00 98.56 82 ILE A CA 1
ATOM 635 C C . ILE A 1 82 ? 18.838 2.480 -11.655 1.00 98.56 82 ILE A C 1
ATOM 637 O O . ILE A 1 82 ? 19.622 3.298 -11.175 1.00 98.56 82 ILE A O 1
ATOM 641 N N . GLU A 1 83 ? 19.229 1.301 -12.126 1.00 98.50 83 GLU A N 1
ATOM 642 C CA . GLU A 1 83 ? 20.605 0.806 -12.098 1.00 98.50 83 GLU A CA 1
ATOM 643 C C . GLU A 1 83 ? 21.019 0.308 -13.488 1.00 98.50 83 GLU A C 1
ATOM 645 O O . GLU A 1 83 ? 20.172 0.022 -14.333 1.00 98.50 83 GLU A O 1
ATOM 650 N N . ASN A 1 84 ? 22.327 0.159 -13.729 1.00 97.81 84 ASN A N 1
ATOM 651 C CA . ASN A 1 84 ? 22.865 -0.469 -14.947 1.00 97.81 84 ASN A CA 1
ATOM 652 C C . ASN A 1 84 ? 22.275 0.096 -16.258 1.00 97.81 84 ASN A C 1
ATOM 654 O O . ASN A 1 84 ? 21.965 -0.653 -17.193 1.00 97.81 84 ASN A O 1
ATOM 658 N N . LEU A 1 85 ? 22.096 1.419 -16.299 1.00 96.88 85 LEU A N 1
ATOM 659 C CA . LEU A 1 85 ? 21.570 2.150 -17.445 1.00 96.88 85 LEU A CA 1
ATOM 660 C C . LEU A 1 85 ? 22.557 2.103 -18.617 1.00 96.88 85 LEU A C 1
ATOM 662 O O . LEU A 1 85 ? 23.752 2.359 -18.466 1.00 96.88 85 LEU A O 1
ATOM 666 N N . SER A 1 86 ? 22.040 1.761 -19.792 1.00 95.62 86 SER A N 1
ATOM 667 C CA . SER A 1 86 ? 22.788 1.637 -21.041 1.00 95.62 86 SER A CA 1
ATOM 668 C C . SER A 1 86 ? 21.846 1.810 -22.231 1.00 95.62 86 SER A C 1
ATOM 670 O O . SER A 1 86 ? 20.628 1.730 -22.084 1.00 95.62 86 SER A O 1
ATOM 672 N N . ASN A 1 87 ? 22.401 1.920 -23.435 1.00 93.56 87 ASN A N 1
ATOM 673 C CA . ASN A 1 87 ? 21.621 1.906 -24.677 1.00 93.56 87 ASN A CA 1
ATOM 674 C C . ASN A 1 87 ? 20.884 0.576 -24.947 1.00 93.56 87 ASN A C 1
ATOM 676 O O . ASN A 1 87 ? 20.049 0.519 -25.843 1.00 93.56 87 ASN A O 1
ATOM 680 N N . LEU A 1 88 ? 21.190 -0.492 -24.204 1.00 95.75 88 LEU A N 1
ATOM 681 C CA . LEU A 1 88 ? 20.479 -1.772 -24.279 1.00 95.75 88 LEU A CA 1
ATOM 682 C C . LEU A 1 88 ? 19.325 -1.859 -23.268 1.00 95.75 88 LEU A C 1
ATOM 684 O O . LEU A 1 88 ? 18.521 -2.787 -23.332 1.00 95.75 88 LEU A O 1
ATOM 688 N N . GLY A 1 89 ? 19.255 -0.923 -22.319 1.00 97.44 89 GLY A N 1
ATOM 689 C CA . GLY A 1 89 ? 18.262 -0.895 -21.251 1.00 97.44 89 GLY A CA 1
ATOM 690 C C . GLY A 1 89 ? 18.858 -0.672 -19.869 1.00 97.44 89 GLY A C 1
ATOM 691 O O . GLY A 1 89 ? 20.053 -0.386 -19.724 1.00 97.44 89 GLY A O 1
ATOM 692 N N . PHE A 1 90 ? 18.022 -0.855 -18.856 1.00 98.62 90 PHE A N 1
ATOM 693 C CA . PHE A 1 90 ? 18.311 -0.568 -17.453 1.00 98.62 90 PHE A CA 1
ATOM 694 C C . PHE A 1 90 ? 17.665 -1.603 -16.532 1.00 98.62 90 PHE A C 1
ATOM 696 O O . PHE A 1 90 ? 16.762 -2.344 -16.923 1.00 98.62 90 PHE A O 1
ATOM 703 N N . ASP A 1 91 ? 18.135 -1.654 -15.294 1.00 98.69 91 ASP A N 1
ATOM 704 C CA . ASP A 1 91 ? 17.520 -2.453 -14.249 1.00 98.69 91 ASP A CA 1
ATOM 705 C C . ASP A 1 91 ? 16.652 -1.559 -13.363 1.00 98.69 91 ASP A C 1
ATOM 707 O O . ASP A 1 91 ? 17.052 -0.459 -12.981 1.00 98.69 91 ASP A O 1
ATOM 711 N N . VAL A 1 92 ? 15.487 -2.070 -12.979 1.00 98.75 92 VAL A N 1
ATOM 712 C CA . VAL A 1 92 ? 14.635 -1.475 -11.953 1.00 98.75 92 VAL A CA 1
ATOM 713 C C . VAL A 1 92 ? 14.793 -2.297 -10.682 1.00 98.75 92 VAL A C 1
ATOM 715 O O . VAL A 1 92 ? 14.411 -3.470 -10.643 1.00 98.75 92 VAL A O 1
ATOM 718 N N . HIS A 1 93 ? 15.363 -1.687 -9.646 1.00 98.81 93 HIS A N 1
ATOM 719 C CA . HIS A 1 93 ? 15.599 -2.299 -8.342 1.00 98.81 93 HIS A CA 1
ATOM 720 C C . HIS A 1 93 ? 14.724 -1.630 -7.273 1.00 98.81 93 HIS A C 1
ATOM 722 O O . HIS A 1 93 ? 14.877 -0.450 -6.953 1.00 98.81 93 HIS A O 1
ATOM 728 N N . ILE A 1 94 ? 13.778 -2.396 -6.728 1.00 98.81 94 ILE A N 1
ATOM 729 C CA . ILE A 1 94 ? 12.783 -1.947 -5.761 1.00 98.81 94 ILE A CA 1
ATOM 730 C C . ILE A 1 94 ? 13.243 -2.308 -4.349 1.00 98.81 94 ILE A C 1
ATOM 732 O O . ILE A 1 94 ? 13.251 -3.482 -3.973 1.00 98.81 94 ILE A O 1
ATOM 736 N N . THR A 1 95 ? 13.567 -1.291 -3.555 1.00 98.56 95 THR A N 1
ATOM 737 C CA . THR A 1 95 ? 14.002 -1.420 -2.155 1.00 98.56 95 THR A CA 1
ATOM 738 C C . THR A 1 95 ? 12.966 -0.836 -1.193 1.00 98.56 95 THR A C 1
ATOM 740 O O . THR A 1 95 ? 11.919 -0.343 -1.619 1.00 98.56 95 THR A O 1
ATOM 743 N N . ASN A 1 96 ? 13.218 -0.926 0.121 1.00 97.19 96 ASN A N 1
ATOM 744 C CA . ASN A 1 96 ? 12.297 -0.457 1.170 1.00 97.19 96 ASN A CA 1
ATOM 745 C C . ASN A 1 96 ? 10.866 -1.000 0.990 1.00 97.19 96 ASN A C 1
ATOM 747 O O . ASN A 1 96 ? 9.872 -0.287 1.156 1.00 97.19 96 ASN A O 1
ATOM 751 N N . VAL A 1 97 ? 10.778 -2.271 0.591 1.00 97.75 97 VAL A N 1
ATOM 752 C CA . VAL A 1 97 ? 9.530 -2.936 0.224 1.00 97.75 97 VAL A CA 1
ATOM 753 C C . VAL A 1 97 ? 8.689 -3.182 1.472 1.00 97.75 97 VAL A C 1
ATOM 755 O O . VAL A 1 97 ? 9.071 -3.952 2.351 1.00 97.75 97 VAL A O 1
ATOM 758 N N . SER A 1 98 ? 7.513 -2.563 1.522 1.00 96.00 98 SER A N 1
ATOM 759 C CA . SER A 1 98 ? 6.506 -2.800 2.552 1.00 96.00 98 SER A CA 1
ATOM 760 C C . SER A 1 98 ? 5.155 -3.050 1.901 1.00 96.00 98 SER A C 1
ATOM 762 O O . SER A 1 98 ? 4.667 -2.232 1.123 1.00 96.00 98 SER A O 1
ATOM 764 N N . GLY A 1 99 ? 4.520 -4.167 2.249 1.00 94.62 99 GLY A N 1
ATOM 765 C CA . GLY A 1 99 ? 3.129 -4.431 1.879 1.00 94.62 99 GLY A CA 1
ATOM 766 C C . GLY A 1 99 ? 2.125 -3.666 2.743 1.00 94.62 99 GLY A C 1
ATOM 767 O O . GLY A 1 99 ? 0.915 -3.783 2.543 1.00 94.62 99 GLY A O 1
ATOM 768 N N . GLY A 1 100 ? 2.611 -2.889 3.711 1.00 91.25 100 GLY A N 1
ATOM 769 C CA . GLY A 1 100 ? 1.759 -2.366 4.754 1.00 91.25 100 GLY A CA 1
ATOM 770 C C . GLY A 1 100 ? 1.144 -3.510 5.560 1.00 91.25 100 GLY A C 1
ATOM 771 O O . GLY A 1 100 ? 1.836 -4.459 5.928 1.00 91.25 100 GLY A O 1
ATOM 772 N N . ASP A 1 101 ? -0.173 -3.469 5.751 1.00 88.81 101 ASP A N 1
ATOM 773 C CA . ASP A 1 101 ? -0.899 -4.504 6.499 1.00 88.81 101 ASP A CA 1
ATOM 774 C C . ASP A 1 101 ? -1.245 -5.741 5.647 1.00 88.81 101 ASP A C 1
ATOM 776 O O . ASP A 1 101 ? -1.928 -6.655 6.113 1.00 88.81 101 ASP A O 1
ATOM 780 N N . LYS A 1 102 ? -0.802 -5.780 4.383 1.00 90.81 102 LYS A N 1
ATOM 781 C CA . LYS A 1 102 ? -1.162 -6.823 3.415 1.00 90.81 102 LYS A CA 1
ATOM 782 C C . LYS A 1 102 ? 0.063 -7.508 2.831 1.00 90.81 102 LYS A C 1
ATOM 784 O O . LYS A 1 102 ? 1.074 -6.877 2.532 1.00 90.81 102 LYS A O 1
ATOM 789 N N . ALA A 1 103 ? -0.050 -8.811 2.588 1.00 94.25 103 ALA A N 1
ATOM 790 C CA . ALA A 1 103 ? 0.992 -9.562 1.899 1.00 94.25 103 ALA A CA 1
ATOM 791 C C . ALA A 1 103 ? 1.128 -9.103 0.437 1.00 94.25 103 ALA A C 1
ATOM 793 O O . ALA A 1 103 ? 0.132 -8.926 -0.266 1.00 94.25 103 ALA A O 1
ATOM 794 N N . ILE A 1 104 ? 2.369 -8.948 -0.027 1.00 97.38 104 ILE A N 1
ATOM 795 C CA . ILE A 1 104 ? 2.676 -8.724 -1.444 1.00 97.38 104 ILE A CA 1
ATOM 796 C C . ILE A 1 104 ? 2.702 -10.089 -2.133 1.00 97.38 104 ILE A C 1
ATOM 798 O O . ILE A 1 104 ? 3.529 -10.937 -1.806 1.00 97.38 104 ILE A O 1
ATOM 802 N N . GLN A 1 105 ? 1.785 -10.293 -3.074 1.00 97.44 105 GLN A N 1
ATOM 803 C CA . GLN A 1 105 ? 1.648 -11.524 -3.861 1.00 97.44 105 GLN A CA 1
ATOM 804 C C . GLN A 1 105 ? 2.434 -11.455 -5.178 1.00 97.44 105 GLN A C 1
ATOM 806 O O . GLN A 1 105 ? 2.765 -12.487 -5.752 1.00 97.44 105 GLN A O 1
ATOM 811 N N . GLY A 1 106 ? 2.745 -10.244 -5.646 1.00 97.56 106 GLY A N 1
ATOM 812 C CA . GLY A 1 106 ? 3.522 -9.993 -6.858 1.00 97.56 106 GLY A CA 1
ATOM 813 C C . GLY A 1 106 ? 3.924 -8.524 -6.977 1.00 97.56 106 GLY A C 1
ATOM 814 O O . GLY A 1 106 ? 3.316 -7.659 -6.339 1.00 97.56 106 GLY A O 1
ATOM 815 N N . VAL A 1 107 ? 4.946 -8.251 -7.789 1.00 98.56 107 VAL A N 1
ATOM 816 C CA . VAL A 1 107 ? 5.463 -6.903 -8.054 1.00 98.56 107 VAL A CA 1
ATOM 817 C C . VAL A 1 107 ? 5.544 -6.695 -9.558 1.00 98.56 107 VAL A C 1
ATOM 819 O O . VAL A 1 107 ? 6.250 -7.426 -10.253 1.00 98.56 107 VAL A O 1
ATOM 822 N N . SER A 1 108 ? 4.827 -5.687 -10.046 1.00 98.50 108 SER A N 1
ATOM 823 C CA . SER A 1 108 ? 4.730 -5.370 -11.466 1.00 98.50 108 SER A CA 1
ATOM 824 C C . SER A 1 108 ? 5.261 -3.969 -11.747 1.00 98.50 108 SER A C 1
ATOM 826 O O . SER A 1 108 ? 4.959 -3.023 -11.016 1.00 98.50 108 SER A O 1
ATOM 828 N N . VAL A 1 109 ? 6.032 -3.851 -12.824 1.00 98.69 109 VAL A N 1
ATOM 829 C CA . VAL A 1 109 ? 6.707 -2.629 -13.262 1.00 98.69 109 VAL A CA 1
ATOM 830 C C . VAL A 1 109 ? 6.259 -2.316 -14.694 1.00 98.69 109 VAL A C 1
ATOM 832 O O . VAL A 1 109 ? 6.861 -2.826 -15.641 1.00 98.69 109 VAL A O 1
ATOM 835 N N . PRO A 1 110 ? 5.151 -1.577 -14.883 1.00 98.44 110 PRO A N 1
ATOM 836 C CA . PRO A 1 110 ? 4.783 -1.066 -16.195 1.00 98.44 110 PRO A CA 1
ATOM 837 C C . PRO A 1 110 ? 5.753 0.026 -16.643 1.00 98.44 110 PRO A C 1
ATOM 839 O O . PRO A 1 110 ? 6.063 0.940 -15.870 1.00 98.44 110 PRO A O 1
ATOM 842 N N . VAL A 1 111 ? 6.207 -0.088 -17.891 1.00 98.56 111 VAL A N 1
ATOM 843 C CA . VAL A 1 111 ? 7.169 0.817 -18.523 1.00 98.56 111 VAL A CA 1
ATOM 844 C C . VAL A 1 111 ? 6.696 1.185 -19.925 1.00 98.56 111 VAL A C 1
ATOM 846 O O . VAL A 1 111 ? 6.142 0.339 -20.624 1.00 98.56 111 VAL A O 1
ATOM 849 N N . TRP A 1 112 ? 6.894 2.439 -20.318 1.00 98.31 112 TRP A N 1
ATOM 850 C CA . TRP A 1 112 ? 6.644 2.955 -21.667 1.00 98.31 112 TRP A CA 1
ATOM 851 C C . TRP A 1 112 ? 7.571 4.144 -21.937 1.00 98.31 112 TRP A C 1
ATOM 853 O O . TRP A 1 112 ? 8.063 4.764 -20.986 1.00 98.31 112 TRP A O 1
ATOM 863 N N . THR A 1 113 ? 7.813 4.482 -23.199 1.00 97.06 113 THR A N 1
ATOM 864 C CA . THR A 1 113 ? 8.530 5.717 -23.539 1.00 97.06 113 THR A CA 1
ATOM 865 C C . THR A 1 113 ? 7.565 6.892 -23.610 1.00 97.06 113 THR A C 1
ATOM 867 O O . THR A 1 113 ? 6.413 6.745 -23.986 1.00 97.06 113 THR A O 1
ATOM 870 N N . SER A 1 114 ? 7.995 8.102 -23.244 1.00 95.81 114 SER A N 1
ATOM 871 C CA . SER A 1 114 ? 7.116 9.284 -23.299 1.00 95.81 114 SER A CA 1
ATOM 872 C C . SER A 1 114 ? 6.727 9.694 -24.725 1.00 95.81 114 SER A C 1
ATOM 874 O O . SER A 1 114 ? 5.851 10.545 -24.919 1.00 95.81 114 SER A O 1
ATOM 876 N N . LYS A 1 115 ? 7.372 9.091 -25.726 1.00 93.12 115 LYS A N 1
ATOM 877 C CA . LYS A 1 115 ? 7.090 9.299 -27.135 1.00 93.12 115 LYS A CA 1
ATOM 878 C C . LYS A 1 115 ? 5.737 8.685 -27.485 1.00 93.12 115 LYS A C 1
ATOM 880 O O . LYS A 1 115 ? 5.434 7.566 -27.114 1.00 93.12 115 LYS A O 1
ATOM 885 N N . ASP A 1 116 ? 4.902 9.459 -28.172 1.00 91.94 116 ASP A N 1
ATOM 886 C CA . ASP A 1 116 ? 3.590 9.017 -28.661 1.00 91.94 116 ASP A CA 1
ATOM 887 C C . ASP A 1 116 ? 2.642 8.426 -27.582 1.00 91.94 116 ASP A C 1
ATOM 889 O O . ASP A 1 116 ? 1.614 7.819 -27.889 1.00 91.94 116 ASP A O 1
ATOM 893 N N . GLY A 1 117 ? 2.902 8.705 -26.297 1.00 90.00 117 GLY A N 1
ATOM 894 C CA . GLY A 1 117 ? 2.033 8.334 -25.182 1.00 90.00 117 GLY A CA 1
ATOM 895 C C . GLY A 1 117 ? 2.421 7.005 -24.538 1.00 90.00 117 GLY A C 1
ATOM 896 O O . GLY A 1 117 ? 3.519 6.883 -24.040 1.00 90.00 117 GLY A O 1
ATOM 897 N N . GLN A 1 118 ? 1.485 6.057 -24.431 1.00 93.56 118 GLN A N 1
ATOM 898 C CA . GLN A 1 118 ? 1.703 4.710 -23.859 1.00 93.56 118 GLN A CA 1
ATOM 899 C C . GLN A 1 118 ? 1.623 3.637 -24.955 1.00 93.56 118 GLN A C 1
ATOM 901 O O . GLN A 1 118 ? 1.115 2.535 -24.737 1.00 93.56 118 GLN A O 1
ATOM 906 N N . ASP A 1 119 ? 2.013 3.987 -26.177 1.00 95.31 119 ASP A N 1
ATOM 907 C CA . ASP A 1 119 ? 1.807 3.136 -27.347 1.00 95.31 119 ASP A CA 1
ATOM 908 C C . ASP A 1 119 ? 2.771 1.926 -27.382 1.00 95.31 119 ASP A C 1
ATOM 910 O O . ASP A 1 119 ? 2.585 1.007 -28.185 1.00 95.31 119 ASP A O 1
ATOM 914 N N . ASP A 1 120 ? 3.789 1.921 -26.521 1.00 95.75 120 ASP A N 1
ATOM 915 C CA . ASP A 1 120 ? 4.797 0.881 -26.306 1.00 95.75 120 ASP A CA 1
ATOM 916 C C . ASP A 1 120 ? 4.805 0.353 -24.853 1.00 95.75 120 ASP A C 1
ATOM 918 O O . ASP A 1 120 ? 5.806 -0.192 -24.381 1.00 95.75 120 ASP A O 1
ATOM 922 N N . LEU A 1 121 ? 3.683 0.503 -24.136 1.00 97.81 121 LEU A N 1
ATOM 923 C CA . LEU A 1 121 ? 3.529 0.041 -22.758 1.00 97.81 121 LEU A CA 1
ATOM 924 C C . LEU A 1 121 ? 3.736 -1.474 -22.628 1.00 97.81 121 LEU A C 1
ATOM 926 O O . LEU A 1 121 ? 2.969 -2.271 -23.174 1.00 97.81 121 LEU A O 1
ATOM 930 N N . VAL A 1 122 ? 4.688 -1.869 -21.781 1.00 98.31 122 VAL A N 1
ATOM 931 C CA . VAL A 1 122 ? 4.934 -3.266 -21.400 1.00 98.31 122 VAL A CA 1
ATOM 932 C C . VAL A 1 122 ? 4.895 -3.417 -19.881 1.00 98.31 122 VAL A C 1
ATOM 934 O O . VAL A 1 122 ? 5.435 -2.607 -19.130 1.00 98.31 122 VAL A O 1
ATOM 937 N N . TRP A 1 123 ? 4.238 -4.479 -19.409 1.00 98.25 123 TRP A N 1
ATOM 938 C CA . TRP A 1 123 ? 4.170 -4.836 -17.991 1.00 98.25 123 TRP A CA 1
ATOM 939 C C . TRP A 1 123 ? 5.220 -5.889 -17.657 1.00 98.25 123 TRP A C 1
ATOM 941 O O . TRP A 1 123 ? 5.076 -7.055 -18.025 1.00 98.25 123 TRP A O 1
ATOM 951 N N . HIS A 1 124 ? 6.242 -5.502 -16.898 1.00 98.50 124 HIS A N 1
ATOM 952 C CA . HIS A 1 124 ? 7.285 -6.425 -16.466 1.00 98.50 124 HIS A CA 1
ATOM 953 C C . HIS A 1 124 ? 6.988 -6.975 -15.066 1.00 98.50 124 HIS A C 1
ATOM 955 O O . HIS A 1 124 ? 6.497 -6.258 -14.191 1.00 98.50 124 HIS A O 1
ATOM 961 N N . GLN A 1 125 ? 7.279 -8.258 -14.840 1.00 98.31 125 GLN A N 1
ATOM 962 C CA . GLN A 1 125 ? 7.204 -8.876 -13.513 1.00 98.31 125 GLN A CA 1
ATOM 963 C C . GLN A 1 125 ? 8.579 -8.830 -12.851 1.00 98.31 125 GLN A C 1
ATOM 965 O O . GLN A 1 125 ? 9.557 -9.323 -13.416 1.00 98.31 125 GLN A O 1
ATOM 970 N N . ALA A 1 126 ? 8.656 -8.257 -11.651 1.00 98.50 126 ALA A N 1
ATOM 971 C CA . ALA A 1 126 ? 9.900 -8.208 -10.903 1.00 98.50 126 ALA A CA 1
ATOM 972 C C . ALA A 1 126 ? 10.108 -9.473 -10.075 1.00 98.50 126 ALA A C 1
ATOM 974 O O . ALA A 1 126 ? 9.197 -9.988 -9.427 1.00 98.50 126 ALA A O 1
ATOM 975 N N . SER A 1 127 ? 11.344 -9.963 -10.084 1.00 98.44 127 SER A N 1
ATOM 976 C CA . SER A 1 127 ? 11.733 -11.150 -9.334 1.00 98.44 127 SER A CA 1
ATOM 977 C C . SER A 1 127 ? 12.186 -10.756 -7.938 1.00 98.44 127 SER A C 1
ATOM 979 O O . SER A 1 127 ? 12.974 -9.820 -7.774 1.00 98.44 127 SER A O 1
ATOM 981 N N . ARG A 1 128 ? 11.710 -11.482 -6.925 1.00 98.06 128 ARG A N 1
ATOM 982 C CA . ARG A 1 128 ? 12.120 -11.265 -5.536 1.00 98.06 128 ARG A CA 1
ATOM 983 C C . ARG A 1 128 ? 13.567 -11.710 -5.332 1.00 98.06 128 ARG A C 1
ATOM 985 O O . ARG A 1 128 ? 13.937 -12.809 -5.735 1.00 98.06 128 ARG A O 1
ATOM 992 N N . GLN A 1 129 ? 14.357 -10.865 -4.686 1.00 98.38 129 GLN A N 1
ATOM 993 C CA . GLN A 1 129 ? 15.749 -11.126 -4.335 1.00 98.38 129 GLN A CA 1
ATOM 994 C C . GLN A 1 129 ? 15.854 -11.702 -2.913 1.00 98.38 129 GLN A C 1
ATOM 996 O O . GLN A 1 129 ? 14.893 -11.679 -2.135 1.00 98.38 129 GLN A O 1
ATOM 1001 N N . SER A 1 130 ? 17.027 -12.227 -2.549 1.00 97.06 130 SER A N 1
ATOM 1002 C CA . SER A 1 130 ? 17.258 -12.857 -1.239 1.00 97.06 130 SER A CA 1
ATOM 1003 C C . SER A 1 130 ? 17.173 -11.888 -0.057 1.00 97.06 130 SER A C 1
ATOM 1005 O O . SER A 1 130 ? 16.832 -12.305 1.046 1.00 97.06 130 SER A O 1
ATOM 1007 N N . ASP A 1 131 ? 17.463 -10.606 -0.279 1.00 95.62 131 ASP A N 1
ATOM 1008 C CA . ASP A 1 131 ? 17.374 -9.533 0.723 1.00 95.62 131 ASP A CA 1
ATOM 1009 C C . ASP A 1 131 ? 15.949 -8.964 0.881 1.00 95.62 131 ASP A C 1
ATOM 1011 O O . ASP A 1 131 ? 15.715 -8.066 1.688 1.00 95.62 131 ASP A O 1
ATOM 1015 N N . GLY A 1 132 ? 14.979 -9.498 0.131 1.00 96.25 132 GLY A N 1
ATOM 1016 C CA . GLY A 1 132 ? 13.586 -9.061 0.150 1.00 96.25 132 GLY A CA 1
ATOM 1017 C C . GLY A 1 132 ? 13.260 -7.905 -0.798 1.00 96.25 132 GLY A C 1
ATOM 1018 O O . GLY A 1 132 ? 12.078 -7.568 -0.912 1.00 96.25 132 GLY A O 1
ATOM 1019 N N . SER A 1 133 ? 14.252 -7.346 -1.497 1.00 98.44 133 SER A N 1
ATOM 1020 C CA . SER A 1 133 ? 14.039 -6.425 -2.617 1.00 98.44 133 SER A CA 1
ATOM 1021 C C . SER A 1 133 ? 13.452 -7.153 -3.834 1.00 98.44 133 SER A C 1
ATOM 1023 O O . SER A 1 133 ? 13.335 -8.384 -3.861 1.00 98.44 133 SER A O 1
ATOM 1025 N N . TYR A 1 134 ? 13.061 -6.392 -4.854 1.00 98.75 134 TYR A N 1
ATOM 1026 C CA . TYR A 1 134 ? 12.646 -6.938 -6.147 1.00 98.75 134 TYR A CA 1
ATOM 1027 C C . TYR A 1 134 ? 13.461 -6.303 -7.263 1.00 98.75 134 TYR A C 1
ATOM 1029 O O . TYR A 1 134 ? 13.769 -5.117 -7.202 1.00 98.75 134 TYR A O 1
ATOM 1037 N N . LYS A 1 135 ? 13.786 -7.074 -8.300 1.00 98.69 135 LYS A N 1
ATOM 1038 C CA . LYS A 1 135 ? 14.565 -6.579 -9.435 1.00 98.69 135 LYS A CA 1
ATOM 1039 C C . LYS A 1 135 ? 14.004 -7.079 -10.760 1.00 98.69 135 LYS A C 1
ATOM 1041 O O . LYS A 1 135 ? 13.538 -8.218 -10.854 1.00 98.69 135 LYS A O 1
ATOM 1046 N N . VAL A 1 136 ? 14.048 -6.225 -11.777 1.00 98.81 136 VAL A N 1
ATOM 1047 C CA . VAL A 1 136 ? 13.702 -6.572 -13.158 1.00 98.81 136 VAL A CA 1
ATOM 1048 C C . VAL A 1 136 ? 14.595 -5.833 -14.143 1.00 98.81 136 VAL A C 1
ATOM 1050 O O . VAL A 1 136 ? 14.963 -4.686 -13.906 1.00 98.81 136 VAL A O 1
ATOM 1053 N N . ARG A 1 137 ? 14.951 -6.504 -15.240 1.00 98.50 137 ARG A N 1
ATOM 1054 C CA . ARG A 1 137 ? 15.659 -5.909 -16.374 1.00 98.50 137 ARG A CA 1
ATOM 1055 C C . ARG A 1 137 ? 14.634 -5.415 -17.389 1.00 98.50 137 ARG A C 1
ATOM 1057 O O . ARG A 1 137 ? 13.753 -6.182 -17.771 1.00 98.50 137 ARG A O 1
ATOM 1064 N N . ILE A 1 138 ? 14.789 -4.176 -17.835 1.00 98.50 138 ILE A N 1
ATOM 1065 C CA . ILE A 1 138 ? 14.022 -3.587 -18.931 1.00 98.50 138 ILE A CA 1
ATOM 1066 C C . ILE A 1 138 ? 14.939 -3.510 -20.144 1.00 98.50 138 ILE A C 1
ATOM 1068 O O . ILE A 1 138 ? 16.034 -2.948 -20.051 1.00 98.50 138 ILE A O 1
ATOM 1072 N N . ASN A 1 139 ? 14.515 -4.083 -21.268 1.00 97.94 139 ASN A N 1
ATOM 1073 C CA . ASN A 1 139 ? 15.269 -4.004 -22.513 1.00 97.94 139 ASN A CA 1
ATOM 1074 C C . ASN A 1 139 ? 14.638 -2.956 -23.421 1.00 97.94 139 ASN A C 1
ATOM 1076 O O . ASN A 1 139 ? 13.435 -2.972 -23.658 1.00 97.94 139 ASN A O 1
ATOM 1080 N N . VAL A 1 140 ? 15.466 -2.091 -24.002 1.00 96.44 140 VAL A N 1
ATOM 1081 C CA . VAL A 1 140 ? 15.021 -1.073 -24.972 1.00 96.44 140 VAL A CA 1
ATOM 1082 C C . VAL A 1 140 ? 14.322 -1.717 -26.182 1.00 96.44 140 VAL A C 1
ATOM 1084 O O . VAL A 1 140 ? 13.401 -1.146 -26.758 1.00 96.44 140 VAL A O 1
ATOM 1087 N N . SER A 1 141 ? 14.687 -2.954 -26.535 1.00 97.00 141 SER A N 1
ATOM 1088 C CA . SER A 1 141 ? 14.027 -3.731 -27.593 1.00 97.00 141 SER A CA 1
ATOM 1089 C C . SER A 1 141 ? 12.556 -4.048 -27.318 1.00 97.00 141 SER A C 1
ATOM 1091 O O . SER A 1 141 ? 11.805 -4.244 -28.270 1.00 97.00 141 SER A O 1
ATOM 1093 N N . ASP A 1 142 ? 12.147 -4.095 -26.049 1.00 96.75 142 ASP A N 1
ATOM 1094 C CA . ASP A 1 142 ? 10.757 -4.361 -25.661 1.00 96.75 142 ASP A CA 1
ATOM 1095 C C . ASP A 1 142 ? 9.869 -3.120 -25.902 1.00 96.75 142 ASP A C 1
ATOM 1097 O O . ASP A 1 142 ? 8.651 -3.235 -26.002 1.00 96.75 142 ASP A O 1
ATOM 1101 N N . HIS A 1 143 ? 10.496 -1.954 -26.096 1.00 96.75 143 HIS A N 1
ATOM 1102 C CA . HIS A 1 143 ? 9.877 -0.636 -26.254 1.00 96.75 143 HIS A CA 1
ATOM 1103 C C . HIS A 1 143 ? 10.255 -0.010 -27.604 1.00 96.75 143 HIS A C 1
ATOM 1105 O O . HIS A 1 143 ? 10.813 1.081 -27.692 1.00 96.75 143 HIS A O 1
ATOM 1111 N N . LYS A 1 144 ? 10.049 -0.777 -28.686 1.00 94.94 144 LYS A N 1
ATOM 1112 C CA . LYS A 1 144 ? 10.284 -0.358 -30.088 1.00 94.94 144 LYS A CA 1
ATOM 1113 C C . LYS A 1 144 ? 11.705 0.141 -30.397 1.00 94.94 144 LYS A C 1
ATOM 1115 O O . LYS A 1 144 ? 11.929 0.741 -31.447 1.00 94.94 144 LYS A O 1
ATOM 1120 N N . ALA A 1 145 ? 12.669 -0.152 -29.525 1.00 93.38 145 ALA A N 1
ATOM 1121 C CA . ALA A 1 145 ? 14.022 0.388 -29.578 1.00 93.38 145 ALA A CA 1
ATOM 1122 C C . ALA A 1 145 ? 14.079 1.927 -29.561 1.00 93.38 145 ALA A C 1
ATOM 1124 O O . ALA A 1 145 ? 14.974 2.534 -30.155 1.00 93.38 145 ALA A O 1
ATOM 1125 N N . GLU A 1 146 ? 13.113 2.563 -28.898 1.00 91.69 146 GLU A N 1
ATOM 1126 C CA . GLU A 1 146 ? 13.011 4.014 -28.854 1.00 91.69 146 GLU A CA 1
ATOM 1127 C C . GLU A 1 146 ? 13.997 4.624 -27.855 1.00 91.69 146 GLU A C 1
ATOM 1129 O O . GLU A 1 146 ? 14.254 4.096 -26.771 1.00 91.69 146 GLU A O 1
ATOM 1134 N N . ALA A 1 147 ? 14.584 5.750 -28.255 1.00 89.44 147 ALA A N 1
ATOM 1135 C CA . ALA A 1 147 ? 15.417 6.575 -27.395 1.00 89.44 147 ALA A CA 1
ATOM 1136 C C . ALA A 1 147 ? 14.578 7.705 -26.792 1.00 89.44 147 ALA A C 1
ATOM 1138 O O . ALA A 1 147 ? 13.636 8.186 -27.424 1.00 89.44 147 ALA A O 1
ATOM 1139 N N . GLY A 1 148 ? 14.969 8.178 -25.612 1.00 91.62 148 GLY A N 1
ATOM 1140 C CA . GLY A 1 148 ? 14.278 9.252 -24.912 1.00 91.62 148 GLY A CA 1
ATOM 1141 C C . GLY A 1 148 ? 13.910 8.846 -23.496 1.00 91.62 148 GLY A C 1
ATOM 1142 O O . GLY A 1 148 ? 14.530 7.963 -22.911 1.00 91.62 148 GLY A O 1
ATOM 1143 N N . GLU A 1 149 ? 12.913 9.523 -22.938 1.00 96.88 149 GLU A N 1
ATOM 1144 C CA . GLU A 1 149 ? 12.499 9.300 -21.560 1.00 96.88 149 GLU A CA 1
ATOM 1145 C C . GLU A 1 149 ? 11.617 8.050 -21.441 1.00 96.88 149 GLU A C 1
ATOM 1147 O O . GLU A 1 149 ? 10.592 7.932 -22.108 1.00 96.88 149 GLU A O 1
ATOM 1152 N N . TYR A 1 150 ? 12.002 7.146 -20.545 1.00 98.19 150 TYR A N 1
ATOM 1153 C CA . TYR A 1 150 ? 11.225 5.987 -20.126 1.00 98.19 150 TYR A CA 1
ATOM 1154 C C . TYR A 1 150 ? 10.501 6.316 -18.825 1.00 98.19 150 TYR A C 1
ATOM 1156 O O . TYR A 1 150 ? 11.133 6.700 -17.838 1.00 98.19 150 TYR A O 1
ATOM 1164 N N . ILE A 1 151 ? 9.184 6.128 -18.799 1.00 98.56 151 ILE A N 1
ATOM 1165 C CA . ILE A 1 151 ? 8.361 6.248 -17.597 1.00 98.56 151 ILE A CA 1
ATOM 1166 C C . ILE A 1 151 ? 8.246 4.874 -16.944 1.00 98.56 151 ILE A C 1
ATOM 1168 O O . ILE A 1 151 ? 7.897 3.893 -17.594 1.00 98.56 151 ILE A O 1
ATOM 1172 N N . VAL A 1 152 ? 8.533 4.805 -15.646 1.00 98.75 152 VAL A N 1
ATOM 1173 C CA . VAL A 1 152 ? 8.564 3.567 -14.864 1.00 98.75 152 VAL A CA 1
ATOM 1174 C C . VAL A 1 152 ? 7.616 3.706 -13.688 1.00 98.75 152 VAL A C 1
ATOM 1176 O O . VAL A 1 152 ? 7.794 4.564 -12.825 1.00 98.75 152 VAL A O 1
ATOM 1179 N N . HIS A 1 153 ? 6.616 2.840 -13.614 1.00 98.69 153 HIS A N 1
ATOM 1180 C CA . HIS A 1 153 ? 5.675 2.789 -12.500 1.00 98.69 153 HIS A CA 1
ATOM 1181 C C . HIS A 1 153 ? 5.879 1.518 -11.666 1.00 98.69 153 HIS A C 1
ATOM 1183 O O . HIS A 1 153 ? 6.474 0.543 -12.118 1.00 98.69 153 HIS A O 1
ATOM 1189 N N . LEU A 1 154 ? 5.368 1.520 -10.435 1.00 98.75 154 LEU A N 1
ATOM 1190 C CA . LEU A 1 154 ? 5.431 0.385 -9.518 1.00 98.75 154 LEU A CA 1
ATOM 1191 C C . LEU A 1 154 ? 4.045 0.038 -8.981 1.00 98.75 154 LEU A C 1
ATOM 1193 O O . LEU A 1 154 ? 3.368 0.879 -8.384 1.00 98.75 154 LEU A O 1
ATOM 1197 N N . TYR A 1 155 ? 3.674 -1.232 -9.130 1.00 98.56 155 TYR A N 1
ATOM 1198 C CA . TYR A 1 155 ? 2.459 -1.809 -8.569 1.00 98.56 155 TYR A CA 1
ATOM 1199 C C . TYR A 1 155 ? 2.771 -3.059 -7.752 1.00 98.56 155 TYR A C 1
ATOM 1201 O O . TYR A 1 155 ? 3.552 -3.916 -8.168 1.00 98.56 155 TYR A O 1
ATOM 1209 N N . TYR A 1 156 ? 2.095 -3.203 -6.615 1.00 98.44 156 TYR A N 1
ATOM 1210 C CA . TYR A 1 156 ? 2.033 -4.466 -5.881 1.00 98.44 156 TYR A CA 1
ATOM 1211 C C . TYR A 1 156 ? 0.697 -5.154 -6.126 1.00 98.44 156 TYR A C 1
ATOM 1213 O O . TYR A 1 156 ? -0.341 -4.498 -6.215 1.00 98.44 156 TYR A O 1
ATOM 1221 N N . VAL A 1 157 ? 0.713 -6.484 -6.192 1.00 97.06 157 VAL A N 1
ATOM 1222 C CA . VAL A 1 157 ? -0.503 -7.300 -6.147 1.00 97.06 157 VAL A CA 1
ATOM 1223 C C . VAL A 1 157 ? -0.780 -7.659 -4.692 1.00 97.06 157 VAL A C 1
ATOM 1225 O O . VAL A 1 157 ? 0.030 -8.327 -4.051 1.00 97.06 157 VAL A O 1
ATOM 1228 N N . GLN A 1 158 ? -1.911 -7.202 -4.164 1.00 95.50 158 GLN A N 1
ATOM 1229 C CA . GLN A 1 158 ? -2.355 -7.451 -2.792 1.00 95.50 158 GLN A CA 1
ATOM 1230 C C . GLN A 1 158 ? -3.828 -7.853 -2.815 1.00 95.50 158 GLN A C 1
ATOM 1232 O O . GLN A 1 158 ? -4.645 -7.169 -3.431 1.00 95.50 158 GLN A O 1
ATOM 1237 N N . ASP A 1 159 ? -4.176 -8.970 -2.172 1.00 93.00 159 ASP A N 1
ATOM 1238 C CA . ASP A 1 159 ? -5.527 -9.555 -2.207 1.00 93.00 159 ASP A CA 1
ATOM 1239 C C . ASP A 1 159 ? -6.085 -9.713 -3.640 1.00 93.00 159 ASP A C 1
ATOM 1241 O O . ASP A 1 159 ? -7.255 -9.430 -3.905 1.00 93.00 159 ASP A O 1
ATOM 1245 N N . GLY A 1 160 ? -5.231 -10.099 -4.596 1.00 91.50 160 GLY A N 1
ATOM 1246 C CA . GLY A 1 160 ? -5.599 -10.224 -6.010 1.00 91.50 160 GLY A CA 1
ATOM 1247 C C . GLY A 1 160 ? -5.852 -8.900 -6.747 1.00 91.50 160 GLY A C 1
ATOM 1248 O O . GLY A 1 160 ? -6.352 -8.925 -7.870 1.00 91.50 160 GLY A O 1
ATOM 1249 N N . LYS A 1 161 ? -5.528 -7.742 -6.153 1.00 94.44 161 LYS A N 1
ATOM 1250 C CA . LYS A 1 161 ? -5.702 -6.408 -6.758 1.00 94.44 161 LYS A CA 1
ATOM 1251 C C . LYS A 1 161 ? -4.367 -5.698 -6.949 1.00 94.44 161 LYS A C 1
ATOM 1253 O O . LYS A 1 161 ? -3.485 -5.808 -6.105 1.00 94.44 161 LYS A O 1
ATOM 1258 N N . MET A 1 162 ? -4.247 -4.920 -8.025 1.00 96.19 162 MET A N 1
ATOM 1259 C CA . MET A 1 162 ? -3.093 -4.046 -8.249 1.00 96.19 162 MET A CA 1
ATOM 1260 C C . MET A 1 162 ? -3.227 -2.747 -7.448 1.00 96.19 162 MET A C 1
ATOM 1262 O O . MET A 1 162 ? -4.229 -2.040 -7.561 1.00 96.19 162 MET A O 1
ATOM 1266 N N . VAL A 1 163 ? -2.200 -2.427 -6.665 1.00 97.06 163 VAL A N 1
ATOM 1267 C CA . VAL A 1 163 ? -2.095 -1.208 -5.857 1.00 97.06 163 VAL A CA 1
ATOM 1268 C C . VAL A 1 163 ? -0.898 -0.402 -6.345 1.00 97.06 163 VAL A C 1
ATOM 1270 O O . VAL A 1 163 ? 0.224 -0.903 -6.334 1.00 97.06 163 VAL A O 1
ATOM 1273 N N . GLY A 1 164 ? -1.141 0.832 -6.796 1.00 97.62 164 GLY A N 1
ATOM 1274 C CA . GLY A 1 164 ? -0.086 1.739 -7.251 1.00 97.62 164 GLY A CA 1
ATOM 1275 C C . GLY A 1 164 ? 0.738 2.261 -6.079 1.00 97.62 164 GLY A C 1
ATOM 1276 O O . GLY A 1 164 ? 0.176 2.754 -5.100 1.00 97.62 164 GLY A O 1
ATOM 1277 N N . ILE A 1 165 ? 2.058 2.140 -6.186 1.00 98.12 165 ILE A N 1
ATOM 1278 C CA . ILE A 1 165 ? 3.013 2.503 -5.132 1.00 98.12 165 ILE A CA 1
ATOM 1279 C C . ILE A 1 165 ? 3.700 3.829 -5.452 1.00 98.12 165 ILE A C 1
ATOM 1281 O O . ILE A 1 165 ? 3.842 4.681 -4.579 1.00 98.12 165 ILE A O 1
ATOM 1285 N N . GLY A 1 166 ? 4.098 4.017 -6.709 1.00 97.69 166 GLY A N 1
ATOM 1286 C CA . GLY A 1 166 ? 4.781 5.220 -7.169 1.00 97.69 166 GLY A CA 1
ATOM 1287 C C . GLY A 1 166 ? 5.274 5.083 -8.604 1.00 97.69 166 GLY A C 1
ATOM 1288 O O . GLY A 1 166 ? 5.001 4.084 -9.270 1.00 97.69 166 GLY A O 1
ATOM 1289 N N . GLY A 1 167 ? 6.010 6.088 -9.066 1.00 98.00 167 GLY A N 1
ATOM 1290 C CA . GLY A 1 167 ? 6.635 6.097 -10.381 1.00 98.00 167 GLY A CA 1
ATOM 1291 C C . GLY A 1 167 ? 7.830 7.044 -10.433 1.00 98.00 167 GLY A C 1
ATOM 1292 O O . GLY A 1 167 ? 8.000 7.890 -9.555 1.00 98.00 167 GLY A O 1
ATOM 1293 N N . THR A 1 168 ? 8.662 6.863 -11.449 1.00 98.38 168 THR A N 1
ATOM 1294 C CA . THR A 1 168 ? 9.840 7.672 -11.778 1.00 98.38 168 THR A CA 1
ATOM 1295 C C . THR A 1 168 ? 10.031 7.675 -13.297 1.00 98.38 168 THR A C 1
ATOM 1297 O O . THR A 1 168 ? 9.316 6.973 -14.012 1.00 98.38 168 THR A O 1
ATOM 1300 N N . SER A 1 169 ? 11.008 8.424 -13.797 1.00 97.69 169 SER A N 1
ATOM 1301 C CA . SER A 1 169 ?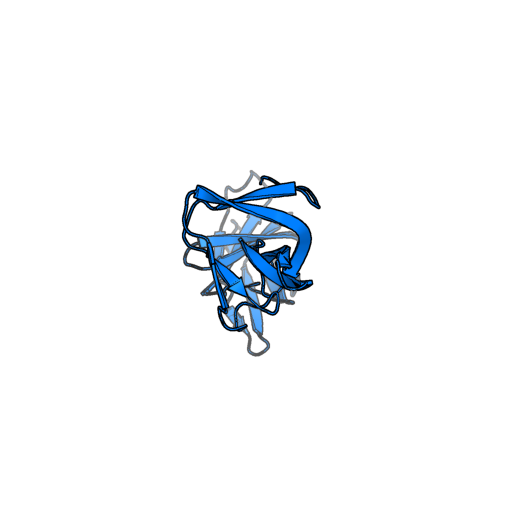 11.478 8.317 -15.178 1.00 97.69 169 SER A CA 1
ATOM 1302 C C . SER A 1 169 ? 13.002 8.200 -15.264 1.00 97.69 169 SER A C 1
ATOM 1304 O O . SER A 1 169 ? 13.709 8.396 -14.270 1.00 97.69 169 SER A O 1
ATOM 1306 N N . THR A 1 170 ? 13.507 7.810 -16.436 1.00 97.25 170 THR A N 1
ATOM 1307 C CA . THR A 1 170 ? 14.941 7.754 -16.768 1.00 97.25 170 THR A CA 1
ATOM 1308 C C . THR A 1 170 ? 15.162 8.010 -18.264 1.00 97.25 170 THR A C 1
ATOM 1310 O O . THR A 1 170 ? 14.204 7.972 -19.030 1.00 97.25 170 THR A O 1
ATOM 1313 N N . THR A 1 171 ? 16.386 8.327 -18.695 1.00 93.75 171 THR A N 1
ATOM 1314 C CA . THR A 1 171 ? 16.745 8.661 -20.091 1.00 93.75 171 THR A CA 1
ATOM 1315 C C . THR A 1 171 ? 18.126 8.127 -20.427 1.00 93.75 171 THR A C 1
ATOM 1317 O O . THR A 1 171 ? 19.024 8.308 -19.577 1.00 93.75 171 THR A O 1
#

pLDDT: mean 94.02, std 8.35, range [45.31, 98.81]

Foldseek 3Di:
DDDDPQWAKDFDQAKWFKFLDQEPPGDGPDIDGHGDMDTANGWDDYPQFIWGWDQDPVRGIIIIGDGRHPPPFQDWAWDWDWAPDDLFFTKTKIPPGDNGVFDFPFKWKWKAAPPPHCPLIDIDTWDQDPVRITMDTDGCVSHVSDDDKMKIWIWTQTPNDTDTHGIDIDD